Protein AF-A0A2M7HT55-F1 (afdb_monomer_lite)

pLDDT: mean 76.29, std 11.41, range [49.91, 90.75]

Secondary structure (DSSP, 8-state):
--HHHHHHHHHHHHHHHHHHHHHHHHHHHHHHHHHHHHHHHTS-HHHHHH--S-EEEE--TTSEEEEEEEPEEE-SSS-EEE----B-----TT--SSS-EEEEEEEEEEEEEESGGG-EEEEEEEEEEEEEE-

Radius of gyration: 22.24 Å; chains: 1; bounding box: 59×30×67 Å

Structure (mmCIF, N/CA/C/O backbone):
data_AF-A0A2M7HT55-F1
#
_entry.id   AF-A0A2M7HT55-F1
#
loop_
_atom_site.group_PDB
_atom_site.id
_atom_site.type_symbol
_atom_site.label_atom_id
_atom_site.label_alt_id
_atom_site.label_comp_id
_atom_site.label_asym_id
_atom_site.label_entity_id
_atom_site.label_seq_id
_atom_site.pdbx_PDB_ins_code
_atom_site.Cartn_x
_atom_site.Cartn_y
_atom_site.Cartn_z
_atom_site.occupancy
_atom_site.B_iso_or_equiv
_atom_site.auth_seq_id
_atom_site.auth_comp_id
_atom_site.auth_asym_id
_atom_site.auth_atom_id
_atom_site.pdbx_PDB_model_num
ATOM 1 N N . MET A 1 1 ? -37.006 10.540 41.622 1.00 49.91 1 MET A N 1
ATOM 2 C CA . MET A 1 1 ? -35.550 10.812 41.549 1.00 49.91 1 MET A CA 1
ATOM 3 C C . MET A 1 1 ? -34.778 9.734 40.762 1.00 49.91 1 MET A C 1
ATOM 5 O O . MET A 1 1 ? -33.599 9.537 40.997 1.00 49.91 1 MET A O 1
ATOM 9 N N . THR A 1 2 ? -35.408 9.047 39.801 1.00 56.94 2 THR A N 1
ATOM 10 C CA . THR A 1 2 ? -34.856 7.842 39.138 1.00 56.94 2 THR A CA 1
ATOM 11 C C . THR A 1 2 ? -34.645 8.000 37.628 1.00 56.94 2 THR A C 1
ATOM 13 O O . THR A 1 2 ? -33.842 7.283 37.047 1.00 56.94 2 THR A O 1
ATOM 16 N N . VAL A 1 3 ? -35.295 8.976 36.988 1.00 55.47 3 VAL A N 1
ATOM 17 C CA . VAL A 1 3 ? -35.210 9.194 35.529 1.00 55.47 3 VAL A CA 1
ATOM 18 C C . VAL A 1 3 ? -33.884 9.856 35.116 1.00 55.47 3 VAL A C 1
ATOM 20 O O . VAL A 1 3 ? -33.338 9.558 34.058 1.00 55.47 3 VAL A O 1
ATOM 23 N N . ILE A 1 4 ? -33.311 10.694 35.987 1.00 56.75 4 ILE A N 1
ATOM 24 C CA . ILE A 1 4 ? -32.056 11.421 35.720 1.00 56.75 4 ILE A CA 1
ATOM 25 C C . ILE A 1 4 ? -30.839 10.475 35.751 1.00 56.75 4 ILE A C 1
ATOM 27 O O . ILE A 1 4 ? -29.921 10.629 34.950 1.00 56.75 4 ILE A O 1
ATOM 31 N N . GLY A 1 5 ? -30.855 9.448 36.611 1.00 60.56 5 GLY A N 1
ATOM 32 C CA . GLY A 1 5 ? -29.768 8.465 36.706 1.00 60.56 5 GLY A CA 1
ATOM 33 C C . GLY A 1 5 ? -29.650 7.563 35.473 1.00 60.56 5 GLY A C 1
ATOM 34 O O . GLY A 1 5 ? -28.542 7.264 35.035 1.00 60.56 5 GLY A O 1
ATOM 35 N N . VAL A 1 6 ? -30.781 7.189 34.861 1.00 61.41 6 VAL A N 1
ATOM 36 C CA . VAL A 1 6 ? -30.794 6.383 33.627 1.00 61.41 6 VAL A CA 1
ATOM 37 C C . VAL A 1 6 ? -30.289 7.205 32.440 1.00 61.41 6 VAL A C 1
ATOM 39 O O . VAL A 1 6 ? -29.484 6.711 31.657 1.00 61.41 6 VAL A O 1
ATOM 42 N N . ALA A 1 7 ? -30.683 8.477 32.337 1.00 61.31 7 ALA A N 1
ATOM 43 C CA . ALA A 1 7 ? -30.212 9.360 31.270 1.00 61.31 7 ALA A CA 1
ATOM 44 C C . ALA A 1 7 ? -28.689 9.601 31.330 1.00 61.31 7 ALA A C 1
ATOM 46 O O . ALA A 1 7 ? -28.020 9.552 30.298 1.00 61.31 7 ALA A O 1
ATOM 47 N N . LEU A 1 8 ? -28.127 9.796 32.531 1.00 61.34 8 LEU A N 1
ATOM 48 C CA . LEU A 1 8 ? -26.678 9.914 32.737 1.00 61.34 8 LEU A CA 1
ATOM 49 C C . LEU A 1 8 ? -25.937 8.619 32.378 1.00 61.34 8 LEU A C 1
ATOM 51 O O . LEU A 1 8 ? -24.962 8.674 31.637 1.00 61.34 8 LEU A O 1
ATOM 55 N N . ALA A 1 9 ? -26.424 7.456 32.818 1.00 61.84 9 ALA A N 1
ATOM 56 C CA . ALA A 1 9 ? -25.791 6.170 32.516 1.00 61.84 9 ALA A CA 1
ATOM 57 C C . ALA A 1 9 ? -25.800 5.832 31.011 1.00 61.84 9 ALA A C 1
ATOM 59 O O . ALA A 1 9 ? -24.813 5.319 30.478 1.00 61.84 9 ALA A O 1
ATOM 60 N N . VAL A 1 10 ? -26.889 6.151 30.303 1.00 67.19 10 VAL A N 1
ATOM 61 C CA . VAL A 1 10 ? -26.990 5.933 28.849 1.00 67.19 10 VAL A CA 1
ATOM 62 C C . VAL A 1 10 ? -26.048 6.871 28.087 1.00 67.19 10 VAL A C 1
ATOM 64 O O . VAL A 1 10 ? -25.365 6.430 27.162 1.00 67.19 10 VAL A O 1
ATOM 67 N N . ASN A 1 11 ? -25.939 8.132 28.512 1.00 66.75 11 ASN A N 1
ATOM 68 C CA . ASN A 1 11 ? -25.021 9.100 27.910 1.00 66.75 11 ASN A CA 1
ATOM 69 C C . ASN A 1 11 ? -23.546 8.712 28.151 1.00 66.75 11 ASN A C 1
ATOM 71 O O . ASN A 1 11 ? -22.741 8.692 27.218 1.00 66.75 11 ASN A O 1
ATOM 75 N N . SER A 1 12 ? -23.198 8.274 29.366 1.00 65.88 12 SER A N 1
ATOM 76 C CA . SER A 1 12 ? -21.851 7.782 29.685 1.00 65.88 12 SER A CA 1
ATOM 77 C C . SER A 1 12 ? -21.454 6.558 28.851 1.00 65.88 12 SER A C 1
ATOM 79 O O . SER A 1 12 ? -20.333 6.504 28.344 1.00 65.88 12 SER A O 1
ATOM 81 N N . ASN A 1 13 ? -22.370 5.610 28.624 1.00 70.69 13 ASN A N 1
ATOM 82 C CA . ASN A 1 13 ? -22.099 4.452 27.767 1.00 70.69 13 ASN A CA 1
ATOM 83 C C . ASN A 1 13 ? -21.905 4.827 26.293 1.00 70.69 13 ASN A C 1
ATOM 85 O O . ASN A 1 13 ? -21.086 4.216 25.603 1.00 70.69 13 ASN A O 1
ATOM 89 N N . GLN A 1 14 ? -22.645 5.816 25.792 1.00 72.88 14 GLN A N 1
ATOM 90 C CA . GLN A 1 14 ? -22.479 6.291 24.420 1.00 72.88 14 GLN A CA 1
ATOM 91 C C . GLN A 1 14 ? -21.146 7.031 24.243 1.00 72.88 14 GLN A C 1
ATOM 93 O O . GLN A 1 14 ? -20.439 6.784 23.266 1.00 72.88 14 GLN A O 1
ATOM 98 N N . SER A 1 15 ? -20.764 7.857 25.220 1.00 71.31 15 SER A N 1
ATOM 99 C CA . SER A 1 15 ? -19.478 8.561 25.246 1.00 71.31 15 SER A CA 1
ATOM 100 C C . SER A 1 15 ? -18.287 7.593 25.253 1.00 71.31 15 SER A C 1
ATOM 102 O O . SER A 1 15 ? -17.381 7.728 24.433 1.00 71.31 15 SER A O 1
ATOM 104 N N . LEU A 1 16 ? -18.329 6.538 26.077 1.00 70.94 16 LEU A N 1
ATOM 105 C CA . LEU A 1 16 ? -17.282 5.506 26.111 1.00 70.94 16 LEU A CA 1
ATOM 106 C C . LEU A 1 16 ? -17.148 4.750 24.782 1.00 70.94 16 LEU A C 1
ATOM 108 O O . LEU A 1 16 ? -16.035 4.487 24.328 1.00 70.94 16 LEU A O 1
ATOM 112 N N . ARG A 1 17 ? -18.268 4.435 24.120 1.00 73.00 17 ARG A N 1
ATOM 113 C CA . ARG A 1 17 ? -18.254 3.785 22.798 1.00 73.00 17 ARG A CA 1
ATOM 114 C C . ARG A 1 17 ? -17.679 4.693 21.710 1.00 73.00 17 ARG A C 1
ATOM 116 O O . ARG A 1 17 ? -16.958 4.210 20.842 1.00 73.00 17 ARG A O 1
ATOM 123 N N . MET A 1 18 ? -17.965 5.993 21.766 1.00 69.81 18 MET A N 1
ATOM 124 C CA . MET A 1 18 ? -17.393 6.966 20.830 1.00 69.81 18 MET A CA 1
ATOM 125 C C . MET A 1 18 ? -15.899 7.199 21.077 1.00 69.81 18 MET A C 1
ATOM 127 O O . MET A 1 18 ? -15.134 7.283 20.117 1.00 69.81 18 MET A O 1
ATOM 131 N N . ALA A 1 19 ? -15.471 7.245 22.342 1.00 72.81 19 ALA A N 1
ATOM 132 C CA . ALA A 1 19 ? -14.061 7.359 22.707 1.00 72.81 19 ALA A CA 1
ATOM 133 C C . ALA A 1 19 ? -13.252 6.137 22.235 1.00 72.81 19 ALA A C 1
ATOM 135 O O . ALA A 1 19 ? -12.185 6.302 21.644 1.00 72.81 19 ALA A O 1
ATOM 136 N N . GLY A 1 20 ? -13.796 4.925 22.405 1.00 76.12 20 GLY A N 1
ATOM 137 C CA . GLY A 1 20 ? -13.186 3.689 21.901 1.00 76.12 20 GLY A CA 1
ATOM 138 C C . GLY A 1 20 ? -13.049 3.670 20.376 1.00 76.12 20 GLY A C 1
ATOM 139 O O . GLY A 1 20 ? -11.969 3.407 19.860 1.00 76.12 20 GLY A O 1
ATOM 140 N N . ALA A 1 21 ? -14.098 4.060 19.643 1.00 77.06 21 ALA A N 1
ATOM 141 C CA . ALA A 1 21 ? -14.052 4.121 18.179 1.00 77.06 21 ALA A CA 1
ATOM 142 C C . ALA A 1 21 ? -13.034 5.150 17.643 1.00 77.06 21 ALA A C 1
ATOM 144 O O . ALA A 1 21 ? -12.488 4.978 16.551 1.00 77.06 21 ALA A O 1
ATOM 145 N N . GLY A 1 22 ? -12.786 6.233 18.390 1.00 80.69 22 GLY A N 1
ATOM 146 C CA . GLY A 1 22 ? -11.742 7.208 18.074 1.00 80.69 22 GLY A CA 1
ATOM 147 C C . GLY A 1 22 ? -10.334 6.639 18.263 1.00 80.69 22 GLY A C 1
ATOM 148 O O . GLY A 1 22 ? -9.495 6.796 17.376 1.00 80.69 22 GLY A O 1
ATOM 149 N N . ALA A 1 23 ? -10.095 5.938 19.374 1.00 84.38 23 ALA A N 1
ATOM 150 C CA . ALA A 1 23 ? -8.818 5.278 19.646 1.00 84.38 23 ALA A CA 1
ATOM 151 C C . ALA A 1 23 ? -8.507 4.183 18.609 1.00 84.38 23 ALA A C 1
ATOM 153 O O . ALA A 1 23 ? -7.432 4.195 18.012 1.00 84.38 23 ALA A O 1
ATOM 154 N N . GLU A 1 24 ? -9.482 3.325 18.293 1.00 85.25 24 GLU A N 1
ATOM 155 C CA . GLU A 1 24 ? -9.333 2.253 17.296 1.00 85.25 24 GLU A CA 1
ATOM 156 C C . GLU A 1 24 ? -8.985 2.791 15.895 1.00 85.25 24 GLU A C 1
ATOM 158 O O . GLU A 1 24 ? -8.209 2.172 15.169 1.00 85.25 24 GLU A O 1
ATOM 163 N N . ARG A 1 25 ? -9.501 3.969 15.506 1.00 86.06 25 ARG A N 1
ATOM 164 C CA . ARG A 1 25 ? -9.109 4.627 14.243 1.00 86.06 25 ARG A CA 1
ATOM 165 C C . ARG A 1 25 ? -7.652 5.061 14.233 1.00 86.06 25 ARG A C 1
ATOM 167 O O . ARG A 1 25 ? -6.995 4.945 13.201 1.00 86.06 25 ARG A O 1
ATOM 174 N N . ILE A 1 26 ? -7.169 5.620 15.340 1.00 88.38 26 ILE A N 1
ATOM 175 C CA . ILE A 1 26 ? -5.793 6.121 15.434 1.00 88.38 26 ILE A CA 1
ATOM 176 C C . ILE A 1 26 ? -4.816 4.947 15.383 1.00 88.38 26 ILE A C 1
ATOM 178 O O . ILE A 1 26 ? -3.844 5.002 14.632 1.00 88.38 26 ILE A O 1
ATOM 182 N N . GLU A 1 27 ? -5.112 3.864 16.102 1.00 86.56 27 GLU A N 1
ATOM 183 C CA . GLU A 1 27 ? -4.322 2.631 16.053 1.00 86.56 27 GLU A CA 1
ATOM 184 C C . GLU A 1 27 ? -4.325 2.014 14.650 1.00 86.56 27 GLU A C 1
ATOM 186 O O . GLU A 1 27 ? -3.266 1.701 14.109 1.00 86.56 27 GLU A O 1
ATOM 191 N N . ALA A 1 28 ? -5.491 1.921 14.00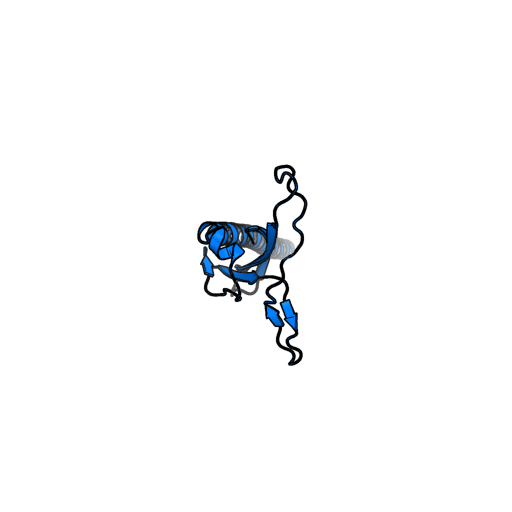4 1.00 87.88 28 ALA A N 1
ATOM 192 C CA . ALA A 1 28 ? -5.605 1.405 12.643 1.00 87.88 28 ALA A CA 1
ATOM 193 C C . ALA A 1 28 ? -4.829 2.242 11.620 1.00 87.88 28 ALA A C 1
ATOM 195 O O . ALA A 1 28 ? -4.199 1.687 10.720 1.00 87.88 28 ALA A O 1
ATOM 196 N N . LYS A 1 29 ? -4.829 3.572 11.768 1.00 89.81 29 LYS A N 1
ATOM 197 C CA . LYS A 1 29 ? -4.008 4.458 10.939 1.00 89.81 29 LYS A CA 1
ATOM 198 C C . LYS A 1 29 ? -2.517 4.232 11.191 1.00 89.81 29 LYS A C 1
ATOM 200 O O . LYS A 1 29 ? -1.765 4.132 10.230 1.00 89.81 29 LYS A O 1
ATOM 205 N N . ALA A 1 30 ? -2.094 4.115 12.450 1.00 89.56 30 ALA A N 1
ATOM 206 C CA . ALA A 1 30 ? -0.698 3.841 12.786 1.00 89.56 30 ALA A CA 1
ATOM 207 C C . ALA A 1 30 ? -0.224 2.494 12.210 1.00 89.56 30 ALA A C 1
ATOM 209 O O . ALA A 1 30 ? 0.882 2.411 11.679 1.00 89.56 30 ALA A O 1
ATOM 210 N N . LEU A 1 31 ? -1.075 1.464 12.240 1.00 89.88 31 LEU A N 1
ATOM 211 C CA . LEU A 1 31 ? -0.812 0.176 11.592 1.00 89.88 31 LEU A CA 1
ATOM 212 C C . LEU A 1 31 ? -0.754 0.298 10.066 1.00 89.88 31 LEU A C 1
ATOM 214 O O . LEU A 1 31 ? 0.139 -0.276 9.448 1.00 89.88 31 LEU A O 1
ATOM 218 N N . ALA A 1 32 ? -1.667 1.056 9.451 1.00 89.25 32 ALA A N 1
ATOM 219 C CA . ALA A 1 32 ? -1.674 1.265 8.006 1.00 89.25 32 ALA A CA 1
ATOM 220 C C . ALA A 1 32 ? -0.410 2.003 7.534 1.00 89.25 32 ALA A C 1
ATOM 222 O O . ALA A 1 32 ? 0.215 1.562 6.567 1.00 89.25 32 ALA A O 1
ATOM 223 N N . ASP A 1 33 ? -0.010 3.061 8.248 1.00 90.00 33 ASP A N 1
ATOM 224 C CA . ASP A 1 33 ? 1.203 3.847 7.995 1.00 90.00 33 ASP A CA 1
ATOM 225 C C . ASP A 1 33 ? 2.472 3.006 8.221 1.00 90.00 33 ASP A C 1
ATOM 227 O O . ASP A 1 33 ? 3.372 2.990 7.380 1.00 90.00 33 ASP A O 1
ATOM 231 N N . GLY A 1 34 ? 2.534 2.248 9.321 1.00 89.31 34 GLY A N 1
ATOM 232 C CA . GLY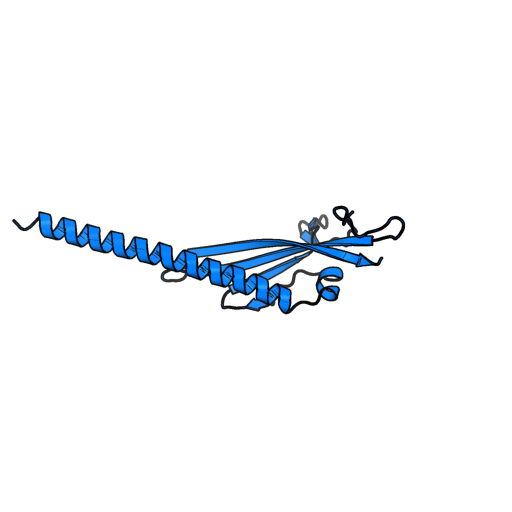 A 1 34 ? 3.634 1.319 9.586 1.00 89.31 34 GLY A CA 1
ATOM 233 C C . GLY A 1 34 ? 3.730 0.217 8.528 1.00 89.31 34 GLY A C 1
ATOM 234 O O . GLY A 1 34 ? 4.823 -0.125 8.086 1.00 89.31 34 GLY A O 1
ATOM 235 N N . GLY A 1 35 ? 2.588 -0.302 8.066 1.00 87.81 35 GLY A N 1
ATOM 236 C CA . GLY A 1 35 ? 2.528 -1.340 7.040 1.00 87.81 35 GLY A CA 1
ATOM 237 C C . GLY A 1 35 ? 3.008 -0.832 5.683 1.00 87.81 35 GLY A C 1
ATOM 238 O O . GLY A 1 35 ? 3.673 -1.567 4.957 1.00 87.81 35 GLY A O 1
ATOM 239 N N . LEU A 1 36 ? 2.744 0.441 5.361 1.00 88.19 36 LEU A N 1
ATOM 240 C CA . LEU A 1 36 ? 3.328 1.102 4.189 1.00 88.19 36 LEU A CA 1
ATOM 241 C C . LEU A 1 36 ? 4.845 1.213 4.303 1.00 88.19 36 LEU A C 1
ATOM 243 O O . LEU A 1 36 ? 5.547 0.902 3.343 1.00 88.19 36 LEU A O 1
ATOM 247 N N . ALA A 1 37 ? 5.351 1.654 5.456 1.00 88.44 37 ALA A N 1
ATOM 248 C CA . ALA A 1 37 ? 6.785 1.804 5.678 1.00 88.44 37 ALA A CA 1
ATOM 249 C C . ALA A 1 37 ? 7.519 0.460 5.565 1.00 88.44 37 ALA A C 1
ATOM 251 O O . ALA A 1 37 ? 8.554 0.384 4.905 1.00 88.44 37 ALA A O 1
ATOM 252 N N . GLU A 1 38 ? 6.950 -0.606 6.128 1.00 88.31 38 GLU A N 1
ATOM 253 C CA . GLU A 1 38 ? 7.506 -1.957 6.028 1.00 88.31 38 GLU A CA 1
ATOM 254 C C . GLU A 1 38 ? 7.438 -2.490 4.590 1.00 88.31 38 GLU A C 1
ATOM 256 O O . GLU A 1 38 ? 8.421 -3.018 4.073 1.00 88.31 38 GLU A O 1
ATOM 261 N N . ALA A 1 39 ? 6.317 -2.276 3.891 1.00 86.88 39 ALA A N 1
ATOM 262 C CA . ALA A 1 39 ? 6.187 -2.641 2.482 1.00 86.88 39 ALA A CA 1
ATOM 263 C C . ALA A 1 39 ? 7.208 -1.908 1.599 1.00 86.88 39 ALA A C 1
ATOM 265 O O . ALA A 1 39 ? 7.736 -2.493 0.657 1.00 86.88 39 ALA A O 1
ATOM 266 N N . LEU A 1 40 ? 7.517 -0.647 1.906 1.00 86.50 40 LEU A N 1
ATOM 267 C CA . LEU A 1 40 ? 8.568 0.122 1.241 1.00 86.50 40 LEU A CA 1
ATOM 268 C C . LEU A 1 40 ? 9.966 -0.407 1.581 1.00 86.50 40 LEU A C 1
ATOM 270 O O . LEU A 1 40 ? 10.786 -0.559 0.680 1.00 86.50 40 LEU A O 1
ATOM 274 N N . ALA A 1 41 ? 10.239 -0.712 2.851 1.00 87.12 41 ALA A N 1
ATOM 275 C CA . ALA A 1 41 ? 11.534 -1.216 3.305 1.00 87.12 41 ALA A CA 1
ATOM 276 C C . ALA A 1 41 ? 11.849 -2.616 2.752 1.00 87.12 41 ALA A C 1
ATOM 278 O O . ALA A 1 41 ? 12.991 -2.904 2.390 1.00 87.12 41 ALA A O 1
ATOM 279 N N . ALA A 1 42 ? 10.832 -3.470 2.624 1.00 87.38 42 ALA A N 1
ATOM 280 C CA . ALA A 1 42 ? 10.959 -4.817 2.080 1.00 87.38 42 ALA A CA 1
ATOM 281 C C . ALA A 1 42 ? 11.210 -4.841 0.560 1.00 87.38 42 ALA A C 1
ATOM 283 O O . ALA A 1 42 ? 11.624 -5.868 0.014 1.00 87.38 42 ALA A O 1
ATOM 284 N N . LYS A 1 43 ? 10.957 -3.736 -0.157 1.00 85.69 43 LYS A N 1
ATOM 285 C CA . LYS A 1 43 ? 11.125 -3.655 -1.614 1.00 85.69 43 LYS A CA 1
ATOM 286 C C . LYS A 1 43 ? 12.359 -2.833 -1.961 1.00 85.69 43 LYS A C 1
ATOM 288 O O . LYS A 1 43 ? 12.542 -1.700 -1.532 1.00 85.69 43 LYS A O 1
ATOM 293 N N . SER A 1 44 ? 13.219 -3.392 -2.808 1.00 82.50 44 SER A N 1
ATOM 294 C CA . SER A 1 44 ? 14.410 -2.673 -3.255 1.00 82.50 44 SER A CA 1
ATOM 295 C C . SER A 1 44 ? 14.049 -1.532 -4.212 1.00 82.50 44 SER A C 1
ATOM 297 O O . SER A 1 44 ? 13.111 -1.623 -5.007 1.00 82.50 44 SER A O 1
ATOM 299 N N . LYS A 1 45 ? 14.868 -0.473 -4.218 1.00 79.50 45 LYS A N 1
ATOM 300 C CA . LYS A 1 45 ? 14.759 0.633 -5.188 1.00 79.50 45 LYS A CA 1
ATOM 301 C C . LYS A 1 45 ? 14.758 0.135 -6.642 1.00 79.50 45 LYS A C 1
ATOM 303 O O . LYS A 1 45 ? 14.033 0.660 -7.483 1.00 79.50 45 LYS A O 1
ATOM 308 N N . ALA A 1 46 ? 15.526 -0.919 -6.929 1.00 79.00 46 ALA A N 1
ATOM 309 C CA . ALA A 1 46 ? 15.579 -1.554 -8.245 1.00 79.00 46 ALA A CA 1
ATOM 310 C C . ALA A 1 46 ? 14.266 -2.269 -8.614 1.00 79.00 46 ALA A C 1
ATOM 312 O O . ALA A 1 46 ? 13.832 -2.201 -9.767 1.00 79.00 46 ALA A O 1
ATOM 313 N N . TYR A 1 47 ? 13.607 -2.914 -7.646 1.00 83.50 47 TYR A N 1
ATOM 314 C CA . TYR A 1 47 ? 12.294 -3.526 -7.851 1.00 83.50 47 TYR A CA 1
ATOM 315 C C . TYR A 1 47 ? 11.248 -2.462 -8.197 1.00 83.50 47 TYR A C 1
ATOM 317 O O . TYR A 1 47 ? 10.581 -2.564 -9.223 1.00 83.50 47 TYR A O 1
ATOM 325 N N . LEU A 1 48 ? 11.179 -1.379 -7.420 1.00 80.62 48 LEU A N 1
ATOM 326 C CA . LEU A 1 48 ? 10.233 -0.281 -7.651 1.00 80.62 48 LEU A CA 1
ATOM 327 C C . LEU A 1 48 ? 10.465 0.416 -9.007 1.00 80.62 48 LEU A C 1
ATOM 329 O O . LEU A 1 48 ? 9.513 0.785 -9.692 1.00 80.62 48 LEU A O 1
ATOM 333 N N . ALA A 1 49 ? 11.719 0.504 -9.461 1.00 75.56 49 ALA A N 1
ATOM 334 C CA . ALA A 1 49 ? 12.078 1.028 -10.781 1.00 75.56 49 ALA A CA 1
ATOM 335 C C . ALA A 1 49 ? 11.671 0.108 -11.958 1.00 75.56 49 ALA A C 1
ATOM 337 O O . ALA A 1 49 ? 11.532 0.561 -13.103 1.00 75.56 49 ALA A O 1
ATOM 338 N N . THR A 1 50 ? 11.487 -1.195 -11.723 1.00 77.50 50 THR A N 1
ATOM 339 C CA . THR A 1 50 ? 11.267 -2.206 -12.778 1.00 77.50 50 THR A CA 1
ATOM 340 C C . THR A 1 50 ? 9.880 -2.856 -12.748 1.00 77.50 50 THR A C 1
ATOM 342 O O . THR A 1 50 ? 9.473 -3.435 -13.756 1.00 77.50 50 THR A O 1
ATOM 345 N N . MET A 1 51 ? 9.118 -2.681 -11.666 1.00 77.44 51 MET A N 1
ATOM 346 C CA . MET A 1 51 ? 7.826 -3.324 -11.405 1.00 77.44 51 MET A CA 1
ATOM 347 C C . MET A 1 51 ? 6.781 -3.078 -12.502 1.00 77.44 51 MET A C 1
ATOM 349 O O . MET A 1 51 ? 6.221 -1.994 -12.602 1.00 77.44 51 MET A O 1
ATOM 353 N N . SER A 1 52 ? 6.483 -4.095 -13.311 1.00 75.62 52 SER A N 1
ATOM 354 C CA . SER A 1 52 ? 5.545 -4.039 -14.446 1.00 75.62 52 SER A CA 1
ATOM 355 C C . SER A 1 52 ? 4.153 -4.597 -14.161 1.00 75.62 52 SER A C 1
ATOM 357 O O . SER A 1 52 ? 3.295 -4.554 -15.038 1.00 75.62 52 SER A O 1
ATOM 359 N N . LYS A 1 53 ? 3.924 -5.117 -12.956 1.00 80.31 53 LYS A N 1
ATOM 360 C CA . LYS A 1 53 ? 2.663 -5.728 -12.532 1.00 80.31 53 LYS A CA 1
ATOM 361 C C . LYS A 1 53 ? 2.237 -5.155 -11.188 1.00 80.31 53 LYS A C 1
ATOM 363 O O . LYS A 1 53 ? 3.078 -4.670 -10.437 1.00 80.31 53 LYS A O 1
ATOM 368 N N . ILE A 1 54 ? 0.941 -5.227 -10.915 1.00 83.94 54 ILE A N 1
ATOM 369 C CA . ILE A 1 54 ? 0.387 -4.917 -9.599 1.00 83.94 54 ILE A CA 1
ATOM 370 C C . ILE A 1 54 ? 0.823 -6.024 -8.637 1.00 83.94 54 ILE A C 1
ATOM 372 O O . ILE A 1 54 ? 0.681 -7.206 -8.953 1.00 83.94 54 ILE A O 1
ATOM 376 N N . ASP A 1 55 ? 1.369 -5.641 -7.489 1.00 85.19 55 ASP A N 1
ATOM 377 C CA . ASP A 1 55 ? 1.801 -6.570 -6.449 1.00 85.19 55 ASP A CA 1
ATOM 378 C C . ASP A 1 55 ? 0.842 -6.492 -5.258 1.00 85.19 55 ASP A C 1
ATOM 380 O O . ASP A 1 55 ? 0.861 -5.531 -4.487 1.00 85.19 55 ASP A O 1
ATOM 384 N N . THR A 1 56 ? -0.009 -7.511 -5.136 1.00 86.38 56 THR A N 1
ATOM 385 C CA . THR A 1 56 ? -1.002 -7.680 -4.061 1.00 86.38 56 THR A CA 1
ATOM 386 C C . THR A 1 56 ? -0.539 -8.639 -2.964 1.00 86.38 56 THR A C 1
ATOM 388 O O . THR A 1 56 ? -1.298 -8.918 -2.043 1.00 86.38 56 THR A O 1
ATOM 391 N N . ASN A 1 57 ? 0.681 -9.181 -3.046 1.00 82.81 57 ASN A N 1
ATOM 392 C CA . ASN A 1 57 ? 1.150 -10.242 -2.145 1.00 82.81 57 ASN A CA 1
ATOM 393 C C . ASN A 1 57 ? 1.806 -9.698 -0.866 1.00 82.81 57 ASN A C 1
ATOM 395 O O . ASN A 1 57 ? 2.589 -10.397 -0.223 1.00 82.81 57 ASN A O 1
ATOM 399 N N . ASN A 1 58 ? 1.523 -8.448 -0.503 1.00 84.12 58 ASN A N 1
ATOM 400 C CA . ASN A 1 58 ? 2.121 -7.792 0.651 1.00 84.12 58 ASN A CA 1
ATOM 401 C C . ASN A 1 58 ? 1.079 -7.694 1.767 1.00 84.12 58 ASN A C 1
ATOM 403 O O . ASN A 1 58 ? 0.006 -7.123 1.586 1.00 84.12 58 ASN A O 1
ATOM 407 N N . SER A 1 59 ? 1.394 -8.298 2.911 1.00 86.19 59 SER A N 1
ATOM 408 C CA . SER A 1 59 ? 0.538 -8.299 4.095 1.00 86.19 59 SER A CA 1
ATOM 409 C C . SER A 1 59 ? 1.392 -8.053 5.333 1.00 86.19 59 SER A C 1
ATOM 411 O O . SER A 1 59 ? 1.836 -8.991 5.997 1.00 86.19 59 SER A O 1
ATOM 413 N N . TYR A 1 60 ? 1.630 -6.784 5.632 1.00 84.81 60 TYR A N 1
ATOM 414 C CA . TYR A 1 60 ? 2.411 -6.321 6.771 1.00 84.81 60 TYR A CA 1
ATOM 415 C C . TYR A 1 60 ? 1.500 -5.712 7.839 1.00 84.81 60 TYR A C 1
ATOM 417 O O . TYR A 1 60 ? 0.517 -5.034 7.531 1.00 84.81 60 TYR A O 1
ATOM 425 N N . LEU A 1 61 ? 1.845 -5.961 9.109 1.00 82.25 61 LEU A N 1
ATOM 426 C CA . LEU A 1 61 ? 1.168 -5.415 10.297 1.00 82.25 61 LEU A CA 1
ATOM 427 C C . LEU A 1 61 ? -0.362 -5.620 10.314 1.00 82.25 61 LEU A C 1
ATOM 429 O O . LEU A 1 61 ? -1.110 -4.780 10.806 1.00 82.25 61 LEU A O 1
ATOM 433 N N . GLY A 1 62 ? -0.835 -6.750 9.773 1.00 78.06 62 GLY A N 1
ATOM 434 C CA . GLY A 1 62 ? -2.260 -7.103 9.737 1.00 78.06 62 GLY A CA 1
ATOM 435 C C . GLY A 1 62 ? -3.093 -6.330 8.705 1.00 78.06 62 GLY A C 1
ATOM 436 O O . GLY A 1 62 ? -4.304 -6.541 8.634 1.00 78.06 62 GLY A O 1
ATOM 437 N N . GLY A 1 63 ? -2.458 -5.467 7.906 1.00 82.38 63 GLY A N 1
ATOM 438 C CA . GLY A 1 63 ? -3.051 -4.806 6.747 1.00 82.38 63 GLY A CA 1
ATOM 439 C C . GLY A 1 63 ? -2.640 -5.461 5.432 1.00 82.38 63 GLY A C 1
ATOM 440 O O . GLY A 1 63 ? -1.623 -6.148 5.366 1.00 82.38 63 GLY A O 1
ATOM 441 N N . ALA A 1 64 ? -3.423 -5.229 4.382 1.00 88.00 64 ALA A N 1
ATOM 442 C CA . ALA A 1 64 ? -3.084 -5.626 3.019 1.00 88.00 64 ALA A CA 1
ATOM 443 C C . ALA A 1 64 ? -2.484 -4.430 2.277 1.00 88.00 64 ALA A C 1
ATOM 445 O O . ALA A 1 64 ? -3.114 -3.371 2.210 1.00 88.00 64 ALA A O 1
ATOM 446 N N . GLN A 1 65 ? -1.283 -4.592 1.721 1.00 89.12 65 GLN A N 1
ATOM 447 C CA . GLN A 1 65 ? -0.632 -3.571 0.909 1.00 89.12 65 GLN A CA 1
ATOM 448 C C . GLN A 1 65 ? -0.643 -3.958 -0.567 1.00 89.12 65 GLN A C 1
ATOM 450 O O . GLN A 1 65 ? -0.238 -5.057 -0.947 1.00 89.12 65 GLN A O 1
ATOM 455 N N . VAL A 1 66 ? -1.070 -3.028 -1.416 1.00 89.00 66 VAL A N 1
ATOM 456 C CA . VAL A 1 66 ? -1.096 -3.210 -2.866 1.00 89.00 66 VAL A CA 1
ATOM 457 C C . VAL A 1 66 ? -0.228 -2.146 -3.512 1.00 89.00 66 VAL A C 1
ATOM 459 O O . VAL A 1 66 ? -0.482 -0.952 -3.349 1.00 89.00 66 VAL A O 1
ATOM 462 N N . LEU A 1 67 ? 0.790 -2.591 -4.249 1.00 87.38 67 LEU A N 1
ATOM 463 C CA . LEU A 1 67 ? 1.668 -1.720 -5.023 1.00 87.38 67 LEU A CA 1
ATOM 464 C C . LEU A 1 67 ? 1.186 -1.706 -6.475 1.00 87.38 67 LEU A C 1
ATOM 466 O O . LEU A 1 67 ? 1.223 -2.724 -7.169 1.00 87.38 67 LEU A O 1
ATOM 470 N N . THR A 1 68 ? 0.758 -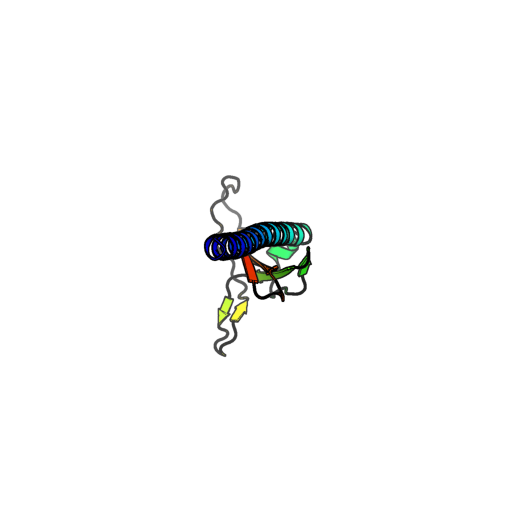0.543 -6.946 1.00 86.88 68 THR A N 1
ATOM 471 C CA . THR A 1 68 ? 0.246 -0.295 -8.293 1.00 86.88 68 THR A CA 1
ATOM 472 C C . THR A 1 68 ? 1.230 0.596 -9.061 1.00 86.88 68 THR A C 1
ATOM 474 O O . THR A 1 68 ? 1.392 1.779 -8.761 1.00 86.88 68 THR A O 1
ATOM 477 N N . PRO A 1 69 ? 1.935 0.070 -10.076 1.00 84.00 69 PRO A N 1
ATOM 478 C CA . PRO A 1 69 ? 2.765 0.909 -10.933 1.00 84.00 69 PRO A CA 1
ATOM 479 C C . PRO A 1 69 ? 1.886 1.746 -11.873 1.00 84.00 69 PRO A C 1
ATOM 481 O O . PRO A 1 69 ? 0.997 1.219 -12.540 1.00 84.00 69 PRO A O 1
ATOM 484 N N . LEU A 1 70 ? 2.180 3.041 -11.969 1.00 79.44 70 LEU A N 1
ATOM 485 C CA . LEU A 1 70 ? 1.501 3.993 -12.849 1.00 79.44 70 LEU A CA 1
ATOM 486 C C . LEU A 1 70 ? 2.365 4.290 -14.099 1.00 79.44 70 LEU A C 1
ATOM 488 O O . LEU A 1 70 ? 3.598 4.258 -14.008 1.00 79.44 70 LEU A O 1
ATOM 492 N N . PRO A 1 71 ? 1.757 4.582 -15.269 1.00 73.44 71 PRO A N 1
ATOM 493 C CA . PRO A 1 71 ? 0.330 4.790 -15.494 1.00 73.44 71 PRO A CA 1
ATOM 494 C C . PRO A 1 71 ? -0.420 3.487 -15.779 1.00 73.44 71 PRO A C 1
ATOM 496 O O . PRO A 1 71 ? 0.064 2.600 -16.488 1.00 73.44 71 PRO A O 1
ATOM 499 N N . LEU A 1 72 ? -1.656 3.447 -15.295 1.00 74.00 72 LEU A N 1
ATOM 500 C CA . LEU A 1 72 ? -2.675 2.515 -15.754 1.00 74.00 72 LEU A CA 1
ATOM 501 C C . LEU A 1 72 ? -3.266 3.087 -17.047 1.00 74.00 72 LEU A C 1
ATOM 503 O O . LEU A 1 72 ? -3.705 4.236 -17.074 1.00 74.00 72 LEU A O 1
ATOM 507 N N . VAL A 1 73 ? -3.217 2.321 -18.129 1.00 71.31 73 VAL A N 1
ATOM 508 C CA . VAL A 1 73 ? -3.807 2.680 -19.423 1.00 71.31 73 VAL A CA 1
ATOM 509 C C . VAL A 1 73 ? -4.763 1.566 -19.809 1.00 71.31 73 VAL A C 1
ATOM 511 O O . VAL A 1 73 ? -4.450 0.399 -19.605 1.00 71.31 73 VAL A O 1
ATOM 514 N N . ASP A 1 74 ? -5.928 1.926 -20.331 1.00 70.75 74 ASP A N 1
ATOM 515 C CA . ASP A 1 74 ? -6.886 0.957 -20.858 1.00 70.75 74 ASP A CA 1
ATOM 516 C C . ASP A 1 74 ? -6.281 0.250 -22.084 1.00 70.75 74 ASP A C 1
ATOM 518 O O . ASP A 1 74 ? -5.741 0.903 -22.983 1.00 70.75 74 ASP A O 1
ATOM 522 N N . ASP A 1 75 ? -6.333 -1.081 -22.105 1.00 73.25 75 ASP A N 1
ATOM 523 C CA . ASP A 1 75 ? -5.899 -1.905 -23.237 1.00 73.25 75 ASP A CA 1
ATOM 524 C C . ASP A 1 75 ? -6.850 -1.823 -24.446 1.00 73.25 75 ASP A C 1
ATOM 526 O O . ASP A 1 75 ? -6.578 -2.420 -25.489 1.00 73.25 75 ASP A O 1
ATOM 530 N N . GLY A 1 76 ? -7.950 -1.072 -24.326 1.00 65.38 76 GLY A N 1
ATOM 531 C CA . GLY A 1 76 ? -8.998 -0.960 -25.338 1.00 65.38 76 GLY A CA 1
ATOM 532 C C . GLY A 1 76 ? -10.013 -2.105 -25.278 1.00 65.38 76 GLY A C 1
ATOM 533 O O . GLY A 1 76 ? -10.963 -2.114 -26.056 1.00 65.38 76 GLY A O 1
ATOM 534 N N . SER A 1 77 ? -9.832 -3.047 -24.349 1.00 74.69 77 SER A N 1
ATOM 535 C CA . SER A 1 77 ? -10.767 -4.121 -23.996 1.00 74.69 77 SER A CA 1
ATOM 536 C C . SER A 1 77 ? -11.401 -3.900 -22.614 1.00 74.69 77 SER A C 1
ATOM 538 O O . SER A 1 77 ? -12.098 -4.783 -22.114 1.00 74.69 77 SER A O 1
ATOM 540 N N . GLY A 1 78 ? -11.184 -2.730 -22.000 1.00 67.19 78 GLY A N 1
ATOM 541 C CA . GLY A 1 78 ? -11.731 -2.355 -20.699 1.00 67.19 78 GLY A CA 1
ATOM 542 C C . GLY A 1 78 ? -10.883 -2.811 -19.510 1.00 67.19 78 GLY A C 1
ATOM 543 O O . GLY A 1 78 ? -11.318 -2.646 -18.369 1.00 67.19 78 GLY A O 1
ATOM 544 N N . ASN A 1 79 ? -9.685 -3.368 -19.738 1.00 71.31 79 ASN A N 1
ATOM 545 C CA . ASN A 1 79 ? -8.764 -3.720 -18.659 1.00 71.31 79 ASN A CA 1
ATOM 546 C C . ASN A 1 79 ? -7.692 -2.641 -18.498 1.00 71.31 79 ASN A C 1
ATOM 548 O O . ASN A 1 79 ? -7.013 -2.248 -19.446 1.00 71.31 79 ASN A O 1
ATOM 552 N N . LEU A 1 80 ? -7.474 -2.211 -17.255 1.00 67.62 80 LEU A N 1
ATOM 553 C CA . LEU A 1 80 ? -6.378 -1.310 -16.919 1.00 67.62 80 LEU A CA 1
ATOM 554 C C . LEU A 1 80 ? -5.061 -2.088 -16.901 1.00 67.62 80 LEU A C 1
ATOM 556 O O . LEU A 1 80 ? -4.785 -2.855 -15.977 1.00 67.62 80 LEU A O 1
ATOM 560 N N . ILE A 1 81 ? -4.228 -1.870 -17.914 1.00 68.81 81 ILE A N 1
ATOM 561 C CA . ILE A 1 81 ? -2.886 -2.437 -17.997 1.00 68.81 81 ILE A CA 1
ATOM 562 C C . ILE A 1 81 ? -1.834 -1.414 -17.576 1.00 68.81 81 ILE A C 1
ATOM 564 O O . ILE A 1 81 ? -1.930 -0.212 -17.826 1.00 68.81 81 ILE A O 1
ATOM 568 N N . VAL A 1 82 ? -0.776 -1.906 -16.939 1.00 70.56 82 VAL A N 1
ATOM 569 C CA . VAL A 1 82 ? 0.383 -1.090 -16.575 1.00 70.56 82 VAL A CA 1
ATOM 570 C C . VAL A 1 82 ? 1.165 -0.788 -17.848 1.00 70.56 82 VAL A C 1
ATOM 572 O O . VAL A 1 82 ? 1.851 -1.660 -18.391 1.00 70.56 82 VAL A O 1
ATOM 575 N N . LYS A 1 83 ? 1.107 0.454 -18.333 1.00 66.94 83 LYS A N 1
ATOM 576 C CA . LYS A 1 83 ? 1.907 0.849 -19.494 1.00 66.94 83 LYS A CA 1
ATOM 577 C C . LYS A 1 83 ? 3.343 1.112 -19.057 1.00 66.94 83 LYS A C 1
ATOM 579 O O . LYS A 1 83 ? 3.602 1.841 -18.104 1.00 66.94 83 LYS A O 1
ATOM 584 N N . GLN A 1 84 ? 4.309 0.557 -19.785 1.00 59.16 84 GLN A N 1
ATOM 585 C CA . GLN A 1 84 ? 5.712 0.925 -19.600 1.00 59.16 84 GLN A CA 1
ATOM 586 C C . GLN A 1 84 ? 5.953 2.303 -20.229 1.00 59.16 84 GLN A C 1
ATOM 588 O O . GLN A 1 84 ? 6.298 2.419 -21.401 1.00 59.16 84 GLN A O 1
ATOM 593 N N . GLY A 1 85 ? 5.687 3.356 -19.458 1.00 56.31 85 GLY A N 1
ATOM 594 C CA . GLY A 1 85 ? 5.945 4.743 -19.829 1.00 56.31 85 GLY A CA 1
ATOM 595 C C . GLY A 1 85 ? 7.101 5.306 -19.015 1.00 56.31 85 GLY A C 1
ATOM 596 O O . GLY A 1 85 ? 7.134 5.164 -17.796 1.00 56.31 85 GLY A O 1
ATOM 597 N N . THR A 1 86 ? 8.060 5.939 -19.684 1.00 57.19 86 THR A N 1
ATOM 598 C CA . THR A 1 86 ? 9.086 6.741 -19.018 1.00 57.19 86 THR A CA 1
ATOM 599 C C . THR A 1 86 ? 8.527 8.143 -18.808 1.00 57.19 86 THR A C 1
ATOM 601 O O . THR A 1 86 ? 8.260 8.832 -19.790 1.00 57.19 86 THR A O 1
ATOM 604 N N . PHE A 1 87 ? 8.331 8.565 -17.559 1.00 63.69 87 PHE A N 1
ATOM 605 C CA . PHE A 1 87 ? 7.905 9.934 -17.269 1.00 63.69 87 PHE A CA 1
ATOM 606 C C . PHE A 1 87 ? 9.095 10.846 -17.010 1.00 63.69 87 PHE A C 1
ATOM 608 O O . PHE A 1 87 ? 10.127 10.408 -16.494 1.00 63.69 87 PHE A O 1
ATOM 615 N N . THR A 1 88 ? 8.918 12.127 -17.324 1.00 63.66 88 THR A N 1
ATOM 616 C CA . THR A 1 88 ? 9.794 13.193 -16.841 1.00 63.66 88 THR A CA 1
ATOM 617 C C . THR A 1 88 ? 9.625 13.310 -15.328 1.00 63.66 88 THR A C 1
ATOM 619 O O . THR A 1 88 ? 8.535 13.630 -14.854 1.00 63.66 88 THR A O 1
ATOM 622 N N . CYS A 1 89 ? 10.687 13.003 -14.586 1.00 67.00 89 CYS A N 1
ATOM 623 C CA . CYS A 1 89 ? 10.764 13.213 -13.141 1.00 67.00 89 CYS A CA 1
ATOM 624 C C . CYS A 1 89 ? 10.554 14.689 -12.789 1.00 67.00 89 CYS A C 1
ATOM 626 O O . CYS A 1 89 ? 10.911 15.560 -13.591 1.00 67.00 89 CYS A O 1
ATOM 628 N N . LEU A 1 90 ? 10.076 14.986 -11.573 1.00 63.03 90 LEU A N 1
ATOM 629 C CA . LEU A 1 90 ? 10.321 16.318 -11.023 1.00 63.03 90 LEU A CA 1
ATOM 630 C C . LEU A 1 90 ? 11.842 16.552 -10.954 1.00 63.03 90 LEU A C 1
ATOM 632 O O . LEU A 1 90 ? 12.588 15.625 -10.628 1.00 63.03 90 LEU A O 1
ATOM 636 N N . PRO A 1 91 ? 12.323 17.757 -11.302 1.00 57.31 91 PRO A N 1
ATOM 637 C CA . PRO A 1 91 ? 13.749 18.034 -11.352 1.00 57.31 91 PRO A CA 1
ATOM 638 C C . PRO A 1 91 ? 14.359 17.873 -9.958 1.00 57.31 91 PRO A C 1
ATOM 640 O O . PRO A 1 91 ? 14.083 18.650 -9.046 1.00 57.31 91 PRO A O 1
ATOM 643 N N . ASN A 1 92 ? 15.201 16.855 -9.803 1.00 63.47 92 ASN A N 1
ATOM 644 C CA . ASN A 1 92 ? 16.042 16.702 -8.631 1.00 63.47 92 ASN A CA 1
ATOM 645 C C . ASN A 1 92 ? 17.200 17.711 -8.752 1.00 63.47 92 ASN A C 1
ATOM 647 O O . ASN A 1 92 ? 17.925 17.665 -9.749 1.00 63.47 92 ASN A O 1
ATOM 651 N N . PRO A 1 93 ? 17.416 18.613 -7.779 1.00 58.12 93 PRO A N 1
ATOM 652 C CA . PRO A 1 93 ? 18.512 19.584 -7.830 1.0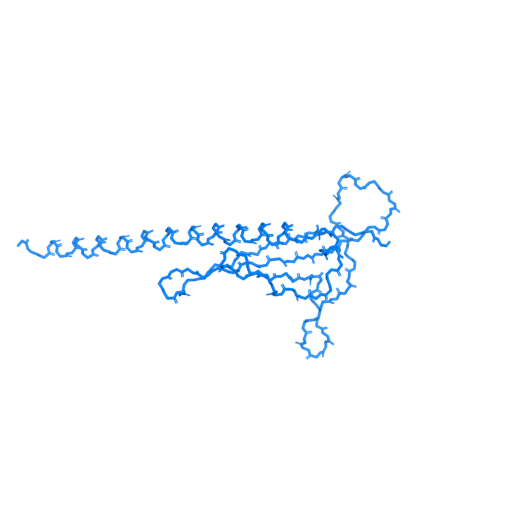0 58.12 93 PRO A CA 1
ATOM 653 C C . PRO A 1 93 ? 19.908 18.933 -7.862 1.00 58.12 93 PRO A C 1
ATOM 655 O O . PRO A 1 93 ? 20.879 19.603 -8.200 1.00 58.12 93 PRO A O 1
ATOM 658 N N . ALA A 1 94 ? 20.024 17.635 -7.551 1.00 60.59 94 ALA A N 1
ATOM 659 C CA . ALA A 1 94 ? 21.261 16.864 -7.692 1.00 60.59 94 ALA A CA 1
ATOM 660 C C . ALA A 1 94 ? 21.490 16.288 -9.109 1.00 60.59 94 ALA A C 1
ATOM 662 O O . ALA A 1 94 ? 22.583 15.799 -9.404 1.00 60.59 94 ALA A O 1
ATOM 663 N N . ALA A 1 95 ? 20.489 16.325 -9.994 1.00 56.12 95 ALA A N 1
ATOM 664 C CA . ALA A 1 95 ? 20.584 15.778 -11.343 1.00 56.12 95 ALA A CA 1
ATOM 665 C C . ALA A 1 95 ? 21.155 16.828 -12.308 1.00 56.12 95 ALA A C 1
ATOM 667 O O . ALA A 1 95 ? 20.431 17.572 -12.970 1.00 56.12 95 ALA A O 1
ATOM 668 N N . ASN A 1 96 ? 22.486 16.893 -12.391 1.00 54.06 96 ASN A N 1
ATOM 669 C CA . ASN A 1 96 ? 23.162 17.719 -13.383 1.00 54.06 96 ASN A CA 1
ATOM 670 C C . ASN A 1 96 ? 22.930 17.160 -14.797 1.00 54.06 96 ASN A C 1
ATOM 672 O O . ASN A 1 96 ? 23.234 16.010 -15.105 1.00 54.06 96 ASN A O 1
ATOM 676 N N . GLN A 1 97 ? 22.337 18.030 -15.609 1.00 56.12 97 GLN A N 1
ATOM 677 C CA . GLN A 1 97 ? 22.096 18.005 -17.048 1.00 56.12 97 GLN A CA 1
ATOM 678 C C . GLN A 1 97 ? 22.843 16.917 -17.852 1.00 56.12 97 GLN A C 1
ATOM 680 O O . GLN A 1 97 ? 24.067 16.826 -17.806 1.00 56.12 97 GLN A O 1
ATOM 685 N N . SER A 1 98 ? 22.073 16.191 -18.682 1.00 51.19 98 SER A N 1
ATOM 686 C CA . SER A 1 98 ? 22.468 15.526 -19.949 1.00 51.19 98 SER A CA 1
ATOM 687 C C . SER A 1 98 ? 22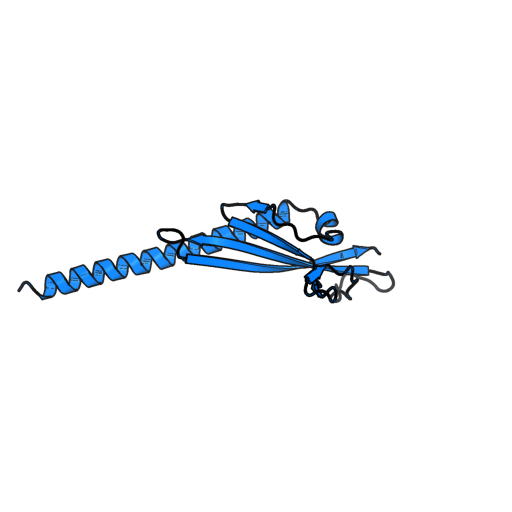.284 13.999 -20.062 1.00 51.19 98 SER A C 1
ATOM 689 O O . SER A 1 98 ? 22.426 13.468 -21.160 1.00 51.19 98 SER A O 1
ATOM 691 N N . ASN A 1 99 ? 21.858 13.269 -19.022 1.00 50.44 99 ASN A N 1
ATOM 692 C CA . ASN A 1 99 ? 21.605 11.823 -19.157 1.00 50.44 99 ASN A CA 1
ATOM 693 C C . ASN A 1 99 ? 20.136 11.426 -18.983 1.00 50.44 99 ASN A C 1
ATOM 695 O O . ASN A 1 99 ? 19.378 12.016 -18.225 1.00 50.44 99 ASN A O 1
ATOM 699 N N . LYS A 1 100 ? 19.735 10.434 -19.779 1.00 58.59 100 LYS A N 1
ATOM 700 C CA . LYS A 1 100 ? 18.374 9.956 -20.042 1.00 58.59 100 LYS A CA 1
ATOM 701 C C . LYS A 1 100 ? 17.755 9.277 -18.811 1.00 58.59 100 LYS A C 1
ATOM 703 O O . LYS A 1 100 ? 17.567 8.065 -18.805 1.00 58.59 100 LYS A O 1
ATOM 708 N N . PHE A 1 101 ? 17.460 10.035 -17.766 1.00 63.81 101 PHE A N 1
ATOM 709 C CA . PHE A 1 101 ? 16.784 9.515 -16.584 1.00 63.81 101 PHE A CA 1
ATOM 710 C C . PHE A 1 101 ? 15.280 9.478 -16.795 1.00 63.81 101 PHE A C 1
ATOM 712 O O . PHE A 1 101 ? 14.675 10.425 -17.295 1.00 63.81 101 PHE A O 1
ATOM 719 N N . GLY A 1 102 ? 14.691 8.345 -16.437 1.00 71.25 102 GLY A N 1
ATOM 720 C CA . GLY A 1 102 ? 13.260 8.133 -16.459 1.00 71.25 102 GLY A CA 1
ATOM 721 C C . GLY A 1 102 ? 12.721 7.924 -15.062 1.00 71.25 102 GLY A C 1
ATOM 722 O O . GLY A 1 102 ? 13.350 7.217 -14.281 1.00 71.25 102 GLY A O 1
ATOM 723 N N . CYS A 1 103 ? 11.548 8.470 -14.756 1.00 74.50 103 CYS A N 1
ATOM 724 C CA . CYS A 1 103 ? 10.863 8.139 -13.513 1.00 74.50 103 CYS A CA 1
ATOM 725 C C . CYS A 1 103 ? 9.806 7.073 -13.719 1.00 74.50 103 CYS A C 1
ATOM 727 O O . CYS A 1 103 ? 9.075 7.065 -14.717 1.00 74.50 103 CYS A O 1
ATOM 729 N N . ARG A 1 104 ? 9.707 6.204 -12.715 1.00 78.44 104 ARG A N 1
ATOM 730 C CA . ARG A 1 104 ? 8.587 5.298 -12.534 1.00 78.44 104 ARG A CA 1
ATOM 731 C C . ARG A 1 104 ? 7.791 5.722 -11.315 1.00 78.44 104 ARG A C 1
ATOM 733 O O . ARG A 1 104 ? 8.353 5.915 -10.243 1.00 78.44 104 ARG A O 1
ATOM 740 N N . ARG A 1 105 ? 6.482 5.857 -11.496 1.00 82.94 105 ARG A N 1
ATOM 741 C CA . ARG A 1 105 ? 5.547 6.149 -10.413 1.00 82.94 105 ARG A CA 1
ATOM 742 C C . ARG A 1 105 ? 4.979 4.844 -9.897 1.00 82.94 105 ARG A C 1
ATOM 744 O O . ARG A 1 105 ? 4.545 4.008 -10.690 1.00 82.94 105 ARG A O 1
ATOM 751 N N . VAL A 1 106 ? 4.997 4.670 -8.588 1.00 84.06 106 VAL A N 1
ATOM 752 C CA . VAL A 1 106 ? 4.345 3.547 -7.924 1.00 84.06 106 VAL A CA 1
ATOM 753 C C . VAL A 1 106 ? 3.455 4.126 -6.848 1.00 84.06 106 VAL A C 1
ATOM 755 O O . VAL A 1 106 ? 3.893 4.930 -6.033 1.00 84.06 106 VAL A O 1
ATOM 758 N N . GLU A 1 107 ? 2.196 3.743 -6.873 1.00 86.88 107 GLU A N 1
ATOM 759 C CA . GLU A 1 107 ? 1.272 4.008 -5.792 1.00 86.88 107 GLU A CA 1
ATOM 760 C C . GLU A 1 107 ? 1.248 2.785 -4.877 1.00 86.88 107 GLU A C 1
ATOM 762 O O . GLU A 1 107 ? 1.305 1.642 -5.327 1.00 86.88 107 GLU A O 1
ATOM 767 N N . ILE A 1 108 ? 1.251 3.026 -3.575 1.00 88.12 108 ILE A N 1
ATOM 768 C CA . ILE A 1 108 ? 1.192 1.993 -2.554 1.00 88.12 108 ILE A CA 1
ATOM 769 C C . ILE A 1 108 ? -0.021 2.305 -1.702 1.00 88.12 108 ILE A C 1
ATOM 771 O O . ILE A 1 108 ? -0.097 3.350 -1.057 1.00 88.12 108 ILE A O 1
ATOM 775 N N . SER A 1 109 ? -0.978 1.392 -1.706 1.00 90.00 109 SER A N 1
ATOM 776 C CA . SER A 1 109 ? -2.136 1.449 -0.824 1.00 90.00 109 SER A CA 1
ATOM 777 C C . SER A 1 109 ? -1.952 0.451 0.310 1.00 90.00 109 SER A C 1
ATOM 779 O O . SER A 1 109 ? -1.461 -0.649 0.083 1.00 90.00 109 SER A O 1
ATOM 781 N N . SER A 1 110 ? -2.319 0.831 1.530 1.00 90.75 110 SER A N 1
ATOM 782 C CA . SER A 1 110 ? -2.343 -0.031 2.712 1.00 90.75 110 SER A CA 1
ATOM 783 C C . SER A 1 110 ? -3.719 0.047 3.337 1.00 90.75 110 SER A C 1
ATOM 785 O O . SER A 1 110 ? -4.187 1.128 3.702 1.00 90.75 110 SER A O 1
ATOM 787 N N . GLN A 1 111 ? -4.376 -1.101 3.416 1.00 90.62 111 GLN A N 1
ATOM 788 C CA . GLN A 1 111 ? -5.733 -1.241 3.908 1.00 90.62 111 GLN A CA 1
ATOM 789 C C . GLN A 1 111 ? -5.723 -1.982 5.240 1.00 90.62 111 GLN A C 1
ATOM 791 O O . GLN A 1 111 ? -5.226 -3.105 5.334 1.00 90.62 111 GLN A O 1
ATOM 796 N N . VAL A 1 112 ? -6.315 -1.360 6.258 1.00 89.69 112 VAL A N 1
ATOM 797 C CA . VAL A 1 112 ? -6.498 -1.945 7.588 1.00 89.69 112 VAL A CA 1
ATOM 798 C C . VAL A 1 112 ? -7.963 -1.817 7.982 1.00 89.69 112 VAL A C 1
ATOM 800 O O . VAL A 1 112 ? -8.566 -0.745 7.879 1.00 89.69 112 VAL A O 1
ATOM 803 N N . ASN A 1 113 ? -8.535 -2.923 8.451 1.00 89.81 113 ASN A N 1
ATOM 804 C CA . ASN A 1 113 ? -9.889 -2.946 8.989 1.00 89.81 113 ASN A CA 1
ATOM 805 C C . ASN A 1 113 ? -9.840 -2.807 10.514 1.00 89.81 113 ASN A C 1
ATOM 807 O O . ASN A 1 113 ? -9.001 -3.421 11.169 1.00 89.81 113 ASN A O 1
ATOM 811 N N . PHE A 1 114 ? -10.759 -2.031 11.074 1.00 85.94 114 PHE A N 1
ATOM 812 C CA . PHE A 1 114 ? -10.849 -1.740 12.503 1.00 85.94 114 PHE A CA 1
ATOM 813 C C . PHE A 1 114 ? -12.309 -1.705 12.958 1.00 85.94 114 PHE A C 1
ATOM 815 O O . PHE A 1 114 ? -13.236 -1.787 12.148 1.00 85.94 114 PHE A O 1
ATOM 822 N N . GLY A 1 115 ? -12.531 -1.598 14.264 1.00 80.31 115 GLY A N 1
ATOM 823 C CA . GLY A 1 115 ? -13.871 -1.645 14.832 1.00 80.31 115 GLY A CA 1
ATOM 824 C C . GLY A 1 115 ? -14.396 -3.057 15.061 1.00 80.31 115 GLY A C 1
ATOM 825 O O . GLY A 1 115 ? -13.855 -4.063 14.587 1.00 80.31 115 GLY A O 1
ATOM 826 N N . ARG A 1 116 ? -15.505 -3.129 15.800 1.00 78.75 116 ARG A N 1
ATOM 827 C CA . ARG A 1 116 ? -16.228 -4.379 16.049 1.00 78.75 116 ARG A CA 1
ATOM 828 C C . ARG A 1 116 ? -16.652 -5.000 14.712 1.00 78.75 116 ARG A C 1
ATOM 830 O O . ARG A 1 116 ? -17.230 -4.323 13.869 1.00 78.75 116 ARG A O 1
ATOM 837 N N . GLU A 1 117 ? -16.330 -6.280 14.532 1.00 81.25 117 GLU A N 1
ATOM 838 C CA . GLU A 1 117 ? -16.640 -7.060 13.320 1.00 81.25 117 GLU A CA 1
ATOM 839 C C . GLU A 1 117 ? -16.030 -6.511 12.014 1.00 81.25 117 GLU A C 1
ATOM 841 O O . GLU A 1 117 ? -16.515 -6.829 10.933 1.00 81.25 117 GLU A O 1
ATOM 846 N N . LYS A 1 118 ? -14.931 -5.737 12.083 1.00 77.88 118 LYS A N 1
ATOM 847 C CA . LYS A 1 118 ? -14.231 -5.187 10.899 1.00 77.88 118 LYS A CA 1
ATOM 848 C C . LYS A 1 118 ? -15.104 -4.255 10.041 1.00 77.88 118 LYS A C 1
ATOM 850 O O . LYS A 1 118 ? -14.879 -4.130 8.840 1.00 77.88 118 LYS A O 1
ATOM 855 N N . LEU A 1 119 ? -16.093 -3.601 10.653 1.00 82.31 119 LEU A N 1
ATOM 856 C CA . LEU A 1 119 ? -17.009 -2.680 9.970 1.00 82.31 119 LEU A CA 1
ATOM 857 C C . LEU A 1 119 ? -16.374 -1.316 9.642 1.00 82.31 119 LEU A C 1
ATOM 859 O O . LEU A 1 119 ? -16.920 -0.561 8.841 1.00 82.31 119 LEU A O 1
ATOM 863 N N . GLY A 1 120 ? -15.240 -0.980 10.259 1.00 82.75 120 GLY A N 1
ATOM 864 C CA . GLY A 1 120 ? -14.437 0.193 9.929 1.00 82.75 120 GLY A CA 1
ATOM 865 C C . GLY A 1 120 ? -13.287 -0.169 8.995 1.00 82.75 120 GLY A C 1
ATOM 866 O O . GLY A 1 120 ? -12.657 -1.215 9.145 1.00 82.75 120 GLY A O 1
ATOM 867 N N . GLN A 1 121 ? -12.979 0.716 8.051 1.00 88.31 121 GLN A N 1
ATOM 868 C CA . GLN A 1 121 ? -11.847 0.556 7.147 1.00 88.31 121 GLN A CA 1
ATOM 869 C C . GLN A 1 121 ? -11.106 1.877 6.961 1.00 88.31 121 GLN A C 1
ATOM 871 O O . GLN A 1 121 ? -11.721 2.926 6.768 1.00 88.31 121 GLN A O 1
ATOM 876 N N . ILE A 1 122 ? -9.779 1.809 7.027 1.00 87.75 122 ILE A N 1
ATOM 877 C CA . ILE A 1 122 ? -8.876 2.888 6.639 1.00 87.75 122 ILE A CA 1
ATOM 878 C C . ILE A 1 122 ? -8.021 2.377 5.487 1.00 87.75 122 ILE A C 1
ATOM 880 O O . ILE A 1 122 ? -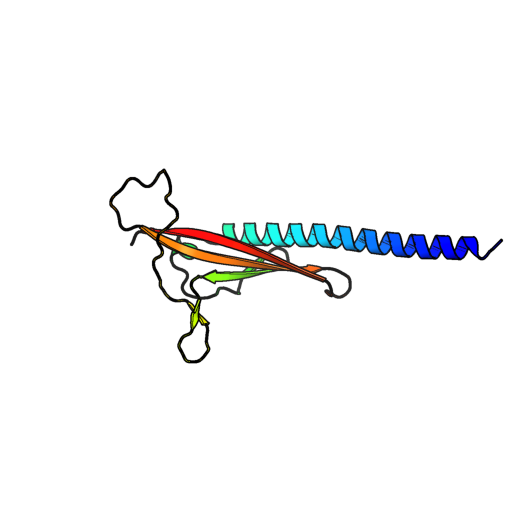7.465 1.279 5.544 1.00 87.75 122 ILE A O 1
ATOM 884 N N . ILE A 1 123 ? -7.928 3.196 4.444 1.00 89.44 123 ILE A N 1
ATOM 885 C CA . ILE A 1 123 ? -7.005 3.001 3.334 1.00 89.44 123 ILE A CA 1
ATOM 886 C C . ILE A 1 123 ? -6.089 4.215 3.322 1.00 89.44 123 ILE A C 1
ATOM 888 O O . ILE A 1 123 ? -6.555 5.347 3.186 1.00 89.44 123 ILE A O 1
ATOM 892 N N . VAL A 1 124 ? -4.793 3.978 3.481 1.00 88.69 124 VAL A N 1
ATOM 893 C CA . VAL A 1 124 ? -3.766 5.000 3.291 1.00 88.69 124 VAL A CA 1
ATOM 894 C C . VAL A 1 124 ? -3.109 4.741 1.948 1.00 88.69 124 VAL A C 1
ATOM 896 O O . VAL A 1 124 ? -2.694 3.619 1.669 1.00 88.69 124 VAL A O 1
ATOM 899 N N . VAL A 1 125 ? -3.032 5.775 1.117 1.00 89.75 125 VAL A N 1
ATOM 900 C CA . VAL A 1 125 ? -2.430 5.704 -0.215 1.00 89.75 125 VAL A CA 1
ATOM 901 C C . VAL A 1 125 ? -1.261 6.674 -0.266 1.00 89.75 125 VAL A C 1
ATOM 903 O O . VAL A 1 125 ? -1.408 7.846 0.081 1.00 89.75 125 VAL A O 1
ATOM 906 N N . THR A 1 126 ? -0.099 6.188 -0.692 1.00 88.19 126 THR A N 1
ATOM 907 C CA . THR A 1 126 ? 1.105 6.996 -0.890 1.00 88.19 126 THR A CA 1
ATOM 908 C C . THR A 1 126 ? 1.648 6.790 -2.297 1.00 88.19 126 THR A C 1
ATOM 910 O O . THR A 1 126 ? 1.720 5.674 -2.803 1.00 88.19 126 THR A O 1
ATOM 913 N N . GLY A 1 127 ? 2.016 7.887 -2.955 1.00 85.69 127 GLY A N 1
ATOM 914 C CA . GLY A 1 127 ? 2.674 7.860 -4.258 1.00 85.69 127 GLY A CA 1
ATOM 915 C C . GLY A 1 127 ? 4.176 8.044 -4.095 1.00 85.69 127 GLY A C 1
ATOM 916 O O . GLY A 1 127 ? 4.612 8.984 -3.433 1.00 85.69 127 GLY A O 1
ATOM 917 N N . ILE A 1 128 ? 4.963 7.174 -4.720 1.00 84.00 128 ILE A N 1
ATOM 918 C CA . ILE A 1 128 ? 6.417 7.298 -4.807 1.00 84.00 128 ILE A CA 1
ATOM 919 C C . ILE A 1 128 ? 6.855 7.477 -6.262 1.00 84.00 128 ILE A C 1
ATOM 921 O O . ILE A 1 128 ? 6.330 6.844 -7.182 1.00 84.00 128 ILE A O 1
ATOM 925 N N . GLU A 1 129 ? 7.852 8.332 -6.466 1.00 80.44 129 GLU A N 1
ATOM 926 C CA . GLU A 1 129 ? 8.572 8.443 -7.732 1.00 80.44 129 GLU A CA 1
ATOM 927 C C . GLU A 1 129 ? 9.956 7.818 -7.560 1.00 80.44 129 GLU A C 1
ATOM 929 O O . GLU A 1 129 ? 10.725 8.215 -6.687 1.00 80.44 129 GLU A O 1
ATOM 934 N N . GLN A 1 130 ? 10.270 6.823 -8.387 1.00 79.50 130 GLN A N 1
ATOM 935 C CA . GLN A 1 130 ? 11.558 6.149 -8.385 1.00 79.50 130 GLN A CA 1
ATOM 936 C C . GLN A 1 130 ? 12.307 6.463 -9.679 1.00 79.50 130 GLN A C 1
ATOM 938 O O . GLN A 1 130 ? 11.841 6.155 -10.780 1.00 79.50 130 GLN A O 1
ATOM 943 N N . GLU A 1 131 ? 13.495 7.045 -9.536 1.00 73.88 131 GLU A N 1
ATOM 944 C CA . GLU A 1 131 ? 14.405 7.293 -10.650 1.00 73.88 131 GLU A CA 1
ATOM 945 C C . GLU A 1 131 ? 14.975 5.973 -11.188 1.00 73.88 131 GLU A C 1
ATOM 947 O O . GLU A 1 131 ? 15.345 5.061 -10.436 1.00 73.88 131 GLU A O 1
ATOM 952 N N . ARG A 1 132 ? 15.065 5.887 -12.515 1.00 72.94 132 ARG A N 1
ATOM 953 C CA . ARG A 1 132 ? 15.657 4.781 -13.258 1.00 72.94 132 ARG A CA 1
ATOM 954 C C . ARG A 1 132 ? 16.606 5.316 -14.330 1.00 72.94 132 ARG A C 1
ATOM 956 O O . ARG A 1 132 ? 16.270 6.224 -15.090 1.00 72.94 132 ARG A O 1
ATOM 963 N N . PHE A 1 133 ? 17.768 4.677 -14.437 1.00 61.69 133 PHE A N 1
ATOM 964 C CA . PHE A 1 133 ? 18.661 4.824 -15.583 1.00 61.69 133 PHE A CA 1
ATOM 965 C C . PHE A 1 133 ? 18.057 4.093 -16.792 1.00 61.69 133 PHE A C 1
ATOM 967 O O . PHE A 1 133 ? 17.633 2.937 -16.667 1.00 61.69 133 PHE A O 1
ATOM 974 N N . LYS A 1 134 ? 17.956 4.785 -17.930 1.00 56.59 134 LYS A N 1
ATOM 975 C CA . LYS A 1 134 ? 17.462 4.210 -19.186 1.00 56.59 134 LYS A CA 1
ATOM 976 C C . LYS A 1 134 ? 18.466 3.246 -19.802 1.00 56.59 134 LYS A C 1
ATOM 978 O O . LYS A 1 134 ? 19.660 3.611 -19.854 1.00 56.59 134 LYS A O 1
#

Sequence (134 aa):
MTVIGVALAVNSNQSLRMAGAGAERIEAKALADGGLAEALAAKSKAYLATMSKIDTNNSYLGGAQVLTPLPLVDDGSGNLIVKQGTFTCLPNPAANQSNKFGCRRVEISSQVNFGREKLGQIIVVTGIEQERFK

Foldseek 3Di:
DPPVVVVVVVVVVVVVVVVVVVVQVVVQVVLQVVQQVVVVVVDDLVCQQPPQDWDQPRQGSNKTKIKDKDDQDDPVVRDGGHDPDFDDDDDDPPDPDDFDKGKIKIKMKIKGFTDDPSPRIDIDIDIDIRIDHD